Protein AF-A0A177DZL7-F1 (afdb_monomer_lite)

Organism: Alternaria alternata (NCBI:txid5599)

pLDDT: mean 71.19, std 8.11, range [49.78, 86.06]

Sequence (68 aa):
MPDHPVEQGAAGSLTDKIAKESSESTASSHANHADIQTHNSKGPVVPDSMPKAESKEELKKRAEELNK

Secondary structure (DSSP, 8-state):
-PPPPP-TTS---HHHHHHHHGGG-GGG--TT---GGGGGS--S---TTPPPPPPHHHHHHHHHHH--

Foldseek 3Di:
DDDDPPPPDPPDDPVVVCVVCVVVDCPQVDPPNDDPCNVVDPPDDDDPPDDPDDDPVVVVVVVVVVVD

Structure (mmCIF, N/CA/C/O backbone):
data_AF-A0A177DZL7-F1
#
_entry.id   AF-A0A177DZL7-F1
#
loop_
_atom_site.group_PDB
_atom_site.id
_atom_site.type_symbol
_atom_site.label_atom_id
_atom_site.label_alt_id
_atom_site.label_comp_id
_atom_site.label_asym_id
_atom_site.label_entity_id
_atom_site.label_seq_id
_atom_site.pdbx_PDB_ins_code
_atom_site.Cartn_x
_atom_site.Cartn_y
_atom_site.Cartn_z
_atom_site.occupancy
_atom_site.B_iso_or_equiv
_atom_site.auth_seq_id
_atom_site.auth_comp_id
_atom_site.auth_asym_id
_atom_site.auth_atom_id
_atom_site.pdbx_PDB_model_num
ATOM 1 N N . MET A 1 1 ? 58.673 7.617 -23.176 1.00 49.78 1 MET A N 1
A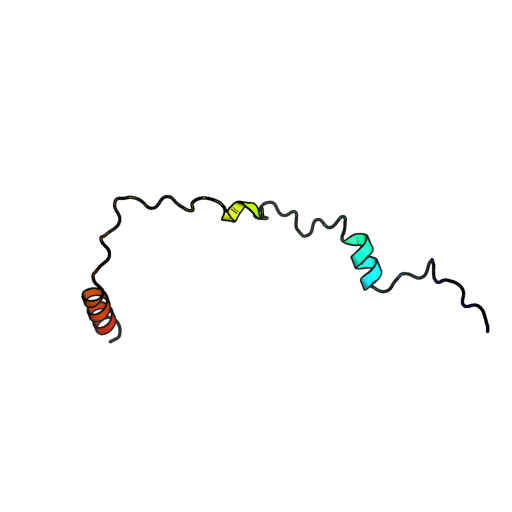TOM 2 C CA . MET A 1 1 ? 57.685 6.680 -22.602 1.00 49.78 1 MET A CA 1
ATOM 3 C C . MET A 1 1 ? 57.177 5.817 -23.747 1.00 49.78 1 MET A C 1
ATOM 5 O O . MET A 1 1 ? 56.852 6.413 -24.767 1.00 49.78 1 MET A O 1
ATOM 9 N N . PRO A 1 2 ? 57.189 4.479 -23.654 1.00 66.56 2 PRO A N 1
ATOM 10 C CA . PRO A 1 2 ? 56.566 3.622 -24.661 1.00 66.56 2 PRO A CA 1
ATOM 11 C C . PRO A 1 2 ? 55.055 3.879 -24.685 1.00 66.56 2 PRO A C 1
ATOM 13 O O . PRO A 1 2 ? 54.429 3.905 -23.627 1.00 66.56 2 PRO A O 1
ATOM 16 N N . ASP A 1 3 ? 54.500 4.112 -25.871 1.00 62.84 3 ASP A N 1
ATOM 17 C CA . ASP A 1 3 ? 53.069 4.334 -26.074 1.00 62.84 3 ASP A CA 1
ATOM 18 C C . ASP A 1 3 ? 52.346 2.983 -25.965 1.00 62.84 3 ASP A C 1
ATOM 20 O O . ASP A 1 3 ? 52.671 2.039 -26.691 1.00 62.84 3 ASP A O 1
ATOM 24 N N . HIS A 1 4 ? 51.440 2.843 -24.997 1.00 49.94 4 HIS A N 1
ATOM 25 C CA . HIS A 1 4 ? 50.662 1.616 -24.833 1.00 49.94 4 HIS A CA 1
ATOM 26 C C . HIS A 1 4 ? 49.518 1.624 -25.860 1.00 49.94 4 HIS A C 1
ATOM 28 O O . HIS A 1 4 ? 48.735 2.576 -25.864 1.00 49.94 4 HIS A O 1
ATOM 34 N N . PRO A 1 5 ? 49.371 0.591 -26.712 1.00 62.19 5 PRO A N 1
ATOM 35 C CA . PRO A 1 5 ? 48.251 0.522 -27.640 1.00 62.19 5 PRO A CA 1
ATOM 36 C C . PRO A 1 5 ? 46.933 0.487 -26.857 1.00 62.19 5 PRO A C 1
ATOM 38 O O . PRO A 1 5 ? 46.776 -0.288 -25.913 1.00 62.19 5 PRO A O 1
ATOM 41 N N . VAL A 1 6 ? 45.990 1.349 -27.243 1.00 63.41 6 VAL A N 1
ATOM 42 C CA . VAL A 1 6 ? 44.637 1.378 -26.678 1.00 63.41 6 VAL A CA 1
ATOM 43 C C . VAL A 1 6 ? 43.979 0.022 -26.939 1.00 63.41 6 VAL A C 1
ATOM 45 O O . VAL A 1 6 ? 43.803 -0.377 -28.089 1.00 63.41 6 VAL A O 1
ATOM 48 N N . GLU A 1 7 ? 43.595 -0.668 -25.864 1.00 54.72 7 GLU A N 1
ATOM 49 C CA . GLU A 1 7 ? 42.866 -1.948 -25.836 1.00 54.72 7 GLU A CA 1
ATOM 50 C C . GLU A 1 7 ? 41.414 -1.802 -26.343 1.00 54.72 7 GLU A C 1
ATOM 52 O O . GLU A 1 7 ? 40.447 -2.228 -25.714 1.00 54.72 7 GLU A O 1
ATOM 57 N N . GLN A 1 8 ? 41.219 -1.184 -27.504 1.00 53.91 8 GLN A N 1
ATOM 58 C CA . GLN A 1 8 ? 39.928 -1.088 -28.177 1.00 53.91 8 GLN A CA 1
ATOM 59 C C . GLN A 1 8 ? 39.651 -2.401 -28.923 1.00 53.91 8 GLN A C 1
ATOM 61 O O . GLN A 1 8 ? 39.575 -2.439 -30.145 1.00 53.91 8 GLN A O 1
ATOM 66 N N . GLY A 1 9 ? 39.577 -3.516 -28.196 1.00 54.53 9 GLY A N 1
ATOM 67 C CA . GLY A 1 9 ? 39.338 -4.825 -28.812 1.00 54.53 9 GLY A CA 1
ATOM 68 C C . GLY A 1 9 ? 39.574 -6.042 -27.926 1.00 54.53 9 GLY A C 1
ATOM 69 O O . GLY A 1 9 ? 39.152 -7.136 -28.297 1.00 54.53 9 GLY A O 1
ATOM 70 N N . ALA A 1 10 ? 40.194 -5.891 -26.754 1.00 52.34 10 ALA A N 1
ATOM 71 C CA . ALA A 1 10 ? 40.219 -6.980 -25.792 1.00 52.34 10 ALA A CA 1
ATOM 72 C C . ALA A 1 10 ? 38.812 -7.170 -25.232 1.00 52.34 10 ALA A C 1
ATOM 74 O O . ALA A 1 10 ? 38.130 -6.200 -24.900 1.00 52.34 10 ALA A O 1
ATOM 75 N N . ALA A 1 11 ? 38.361 -8.422 -25.165 1.00 57.50 11 ALA A N 1
ATOM 76 C CA . ALA A 1 11 ? 37.123 -8.789 -24.502 1.00 57.50 11 ALA A CA 1
ATOM 77 C C . ALA A 1 11 ? 37.127 -8.168 -23.099 1.00 57.50 11 ALA A C 1
ATOM 79 O O . ALA A 1 11 ? 37.811 -8.673 -22.211 1.00 57.50 11 ALA A O 1
ATOM 80 N N . GLY A 1 12 ? 36.412 -7.048 -22.946 1.00 59.88 12 GLY A N 1
ATOM 81 C CA . GLY A 1 12 ? 36.459 -6.220 -21.750 1.00 59.88 12 GLY A CA 1
ATOM 82 C C . GLY A 1 12 ? 36.211 -7.051 -20.499 1.00 59.88 12 GLY A C 1
ATOM 83 O O . GLY A 1 12 ? 35.588 -8.120 -20.562 1.00 59.88 12 GLY A O 1
ATOM 84 N N . SER A 1 13 ? 36.709 -6.553 -19.363 1.00 70.81 13 SER A N 1
ATOM 85 C CA . SER A 1 13 ? 36.390 -7.106 -18.045 1.00 70.81 13 SER A CA 1
ATOM 86 C C . SER A 1 13 ? 34.901 -7.456 -17.984 1.00 70.81 13 SER A C 1
ATOM 88 O O . SER A 1 13 ? 34.085 -6.747 -18.570 1.00 70.81 13 SER A O 1
ATOM 90 N N . LEU A 1 14 ? 34.537 -8.545 -17.304 1.00 69.88 14 LEU A N 1
ATOM 91 C CA . LEU A 1 14 ? 33.149 -9.014 -17.197 1.00 69.88 14 LEU A CA 1
ATOM 92 C C . LEU A 1 14 ? 32.168 -7.862 -16.896 1.00 69.88 14 LEU A C 1
ATOM 94 O O . LEU A 1 14 ? 31.083 -7.807 -17.464 1.00 69.88 14 LEU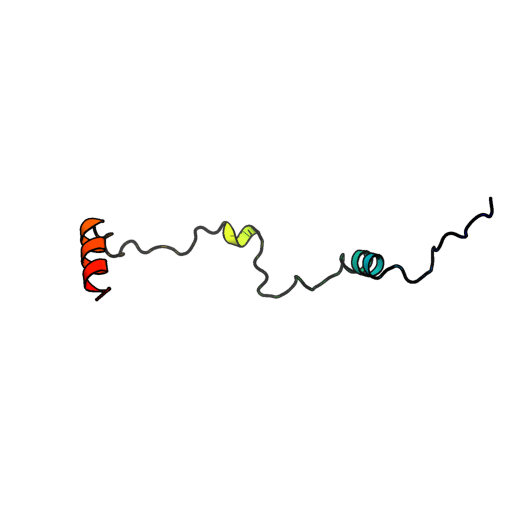 A O 1
ATOM 98 N N . THR A 1 15 ? 32.605 -6.893 -16.092 1.00 75.56 15 THR A N 1
ATOM 99 C CA . THR A 1 15 ? 31.895 -5.646 -15.785 1.00 75.56 15 THR A CA 1
ATOM 100 C C . THR A 1 15 ? 31.531 -4.803 -17.015 1.00 75.56 15 THR A C 1
ATOM 102 O O . THR A 1 15 ? 30.422 -4.290 -17.088 1.00 75.56 15 THR A O 1
ATOM 105 N N . ASP A 1 16 ? 32.428 -4.662 -17.991 1.00 71.69 16 ASP A N 1
ATOM 106 C CA . ASP A 1 16 ? 32.211 -3.886 -19.221 1.00 71.69 16 ASP A CA 1
ATOM 107 C C . ASP A 1 16 ? 31.260 -4.609 -20.193 1.00 71.69 16 ASP A C 1
ATOM 109 O O . ASP A 1 16 ? 30.470 -3.978 -20.891 1.00 71.69 16 ASP A O 1
ATOM 113 N N . LYS A 1 17 ? 31.263 -5.949 -20.186 1.00 70.94 17 LYS A N 1
ATOM 114 C CA . LYS A 1 17 ? 30.276 -6.754 -20.928 1.00 70.94 17 LYS A CA 1
ATOM 115 C C . LYS A 1 17 ? 28.882 -6.618 -20.322 1.00 70.94 17 LYS A C 1
ATOM 117 O O . LYS A 1 17 ? 27.949 -6.274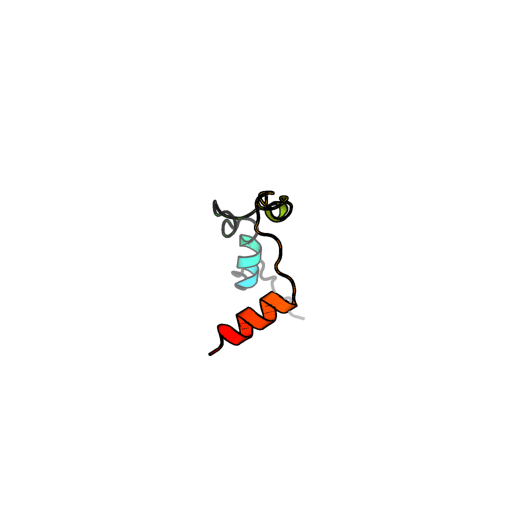 -21.036 1.00 70.94 17 LYS A O 1
ATOM 122 N N . ILE A 1 18 ? 28.770 -6.773 -19.000 1.00 71.19 18 ILE A N 1
ATOM 123 C CA . ILE A 1 18 ? 27.505 -6.591 -18.275 1.00 71.19 18 ILE A CA 1
ATOM 124 C C . ILE A 1 18 ? 26.968 -5.173 -18.493 1.00 71.19 18 ILE A C 1
ATOM 126 O O . ILE A 1 18 ? 25.784 -5.013 -18.761 1.00 71.19 18 ILE A O 1
ATOM 130 N N . ALA A 1 19 ? 27.821 -4.146 -18.442 1.00 74.38 19 ALA A N 1
ATOM 131 C CA . ALA A 1 19 ? 27.404 -2.768 -18.690 1.00 74.38 19 ALA A CA 1
ATOM 132 C C . ALA A 1 19 ? 26.850 -2.560 -20.112 1.00 74.38 19 ALA A C 1
ATOM 134 O O . ALA A 1 19 ? 25.827 -1.897 -20.272 1.00 74.38 19 ALA A O 1
ATOM 135 N N . LYS A 1 20 ? 27.486 -3.151 -21.133 1.00 70.62 20 LYS A N 1
ATOM 136 C CA . LYS A 1 20 ? 27.041 -3.070 -22.537 1.00 70.62 20 LYS A CA 1
ATOM 137 C C . LYS A 1 20 ? 25.758 -3.862 -22.804 1.00 70.62 20 LYS A C 1
ATOM 139 O O . LYS A 1 20 ? 24.922 -3.413 -23.579 1.00 70.62 20 LYS A O 1
ATOM 144 N N . GLU A 1 21 ? 25.594 -5.017 -22.166 1.00 69.44 21 GLU A N 1
ATOM 145 C CA . GLU A 1 21 ? 24.444 -5.914 -22.357 1.00 69.44 21 GLU A CA 1
ATOM 146 C C . GLU A 1 21 ? 23.261 -5.583 -21.423 1.00 69.44 21 GLU A C 1
ATOM 148 O O . GLU A 1 21 ? 22.142 -6.057 -21.628 1.00 69.44 21 GLU A O 1
ATOM 153 N N . SER A 1 22 ? 23.465 -4.730 -20.411 1.00 67.88 22 SER A N 1
ATOM 154 C CA . SER A 1 22 ? 22.424 -4.364 -19.440 1.00 67.88 22 SER A CA 1
ATOM 155 C C . SER A 1 22 ? 21.291 -3.535 -20.046 1.00 67.88 22 SER A C 1
ATOM 157 O O . SER A 1 22 ? 20.187 -3.564 -19.505 1.00 67.88 22 SER A O 1
ATOM 159 N N . SER A 1 23 ? 21.528 -2.788 -21.128 1.00 69.81 23 SER A N 1
ATOM 160 C CA . SER A 1 23 ? 20.505 -1.914 -21.723 1.00 69.81 23 SER A CA 1
ATOM 161 C C . SER A 1 23 ? 19.367 -2.677 -22.415 1.00 69.81 23 SER A C 1
ATOM 163 O O . SER A 1 23 ? 18.269 -2.143 -22.497 1.00 69.81 23 SER A O 1
ATOM 165 N N . GLU A 1 24 ? 19.604 -3.919 -22.850 1.00 68.38 24 GLU A N 1
ATOM 166 C CA . GLU A 1 24 ? 18.621 -4.785 -23.533 1.00 68.38 24 GLU A CA 1
ATOM 167 C C . GLU A 1 24 ? 18.183 -5.971 -22.640 1.00 68.38 24 GLU A C 1
ATOM 169 O O . GLU A 1 24 ? 17.670 -6.988 -23.103 1.00 68.38 24 GLU A O 1
ATOM 174 N N . SER A 1 25 ? 18.415 -5.894 -21.322 1.00 68.31 25 SER A N 1
ATOM 175 C CA . SER A 1 25 ? 18.117 -7.004 -20.410 1.00 68.31 25 SER A CA 1
ATOM 176 C C . SER A 1 25 ? 16.615 -7.179 -20.158 1.00 68.31 25 SER A C 1
ATOM 178 O O . SER A 1 25 ? 15.966 -6.366 -19.503 1.00 68.31 25 SER A O 1
ATOM 180 N N . THR A 1 26 ? 16.079 -8.333 -20.558 1.00 68.88 26 THR A N 1
ATOM 181 C CA . THR A 1 26 ? 14.698 -8.766 -20.272 1.00 68.88 26 THR A CA 1
ATOM 182 C C . THR A 1 26 ? 14.516 -9.356 -18.870 1.00 68.88 26 THR A C 1
ATOM 184 O O . THR A 1 26 ? 13.417 -9.789 -18.525 1.00 68.88 26 THR A O 1
ATOM 187 N N . ALA A 1 27 ? 15.554 -9.330 -18.024 1.00 67.81 27 ALA A N 1
ATOM 188 C CA . ALA A 1 27 ? 15.519 -9.852 -16.654 1.00 67.81 27 ALA A CA 1
ATOM 189 C C . ALA A 1 27 ? 14.378 -9.255 -15.802 1.00 67.81 27 ALA A C 1
ATOM 191 O O . ALA A 1 27 ? 13.851 -9.928 -14.920 1.00 67.81 27 ALA A O 1
ATOM 192 N N . SER A 1 28 ? 13.963 -8.018 -16.099 1.00 65.44 28 SER A N 1
ATOM 193 C CA . SER A 1 28 ? 12.858 -7.328 -15.416 1.00 65.44 28 SER A CA 1
ATOM 194 C C . SER A 1 28 ? 11.504 -7.447 -16.134 1.00 65.44 28 SER A C 1
ATOM 196 O O . SER A 1 28 ? 10.502 -6.973 -15.617 1.00 65.44 28 SER A O 1
ATOM 198 N N . SER A 1 29 ? 11.431 -8.069 -17.318 1.00 66.50 29 SER A N 1
ATOM 199 C CA . SER A 1 29 ? 10.229 -8.084 -18.179 1.00 66.50 29 SER A CA 1
ATOM 200 C C . SER A 1 29 ? 9.295 -9.281 -17.931 1.00 66.50 29 SER A C 1
ATOM 202 O O . SER A 1 29 ? 8.677 -9.803 -18.857 1.00 66.50 29 SER A O 1
ATOM 204 N N . HIS A 1 30 ? 9.185 -9.758 -16.688 1.00 73.38 30 HIS A N 1
ATOM 205 C CA . HIS A 1 30 ? 8.243 -10.834 -16.360 1.00 73.38 30 HIS A CA 1
ATOM 206 C C . HIS A 1 30 ? 6.797 -10.307 -16.349 1.00 73.38 30 HIS A C 1
ATOM 208 O O . HIS A 1 30 ? 6.545 -9.200 -15.888 1.00 73.38 30 HIS A O 1
ATOM 214 N N . ALA A 1 31 ? 5.816 -11.123 -16.747 1.00 74.00 31 ALA A N 1
ATOM 215 C CA . ALA A 1 31 ? 4.392 -10.740 -16.780 1.00 74.00 31 ALA A CA 1
ATOM 216 C C . ALA A 1 31 ? 3.806 -10.287 -15.421 1.00 74.00 31 ALA A C 1
ATOM 218 O O . ALA A 1 31 ? 2.769 -9.638 -15.376 1.00 74.00 31 ALA A O 1
ATOM 219 N N . ASN A 1 32 ? 4.487 -10.618 -14.320 1.00 70.94 32 ASN A N 1
ATOM 220 C CA . ASN A 1 32 ? 4.111 -10.254 -12.949 1.00 70.94 32 ASN A CA 1
ATOM 221 C C . ASN A 1 32 ? 5.019 -9.157 -12.374 1.00 70.94 32 ASN A C 1
ATOM 223 O O . ASN A 1 32 ? 5.075 -8.975 -11.159 1.00 70.94 32 ASN A O 1
ATOM 227 N N . HIS A 1 33 ? 5.791 -8.473 -13.220 1.00 73.19 33 HIS A N 1
ATOM 228 C CA . HIS A 1 33 ? 6.596 -7.343 -12.795 1.00 73.19 33 HIS A CA 1
ATOM 229 C C . HIS A 1 33 ? 5.658 -6.184 -12.450 1.00 73.19 33 HIS A C 1
ATOM 231 O O . HIS A 1 33 ? 5.067 -5.561 -13.332 1.00 73.19 33 HIS A O 1
ATOM 237 N N . ALA A 1 34 ? 5.479 -5.934 -11.153 1.00 70.12 34 ALA A N 1
ATOM 238 C CA . ALA A 1 34 ? 4.667 -4.825 -10.682 1.00 70.12 34 ALA A CA 1
ATOM 239 C C . ALA A 1 34 ? 5.305 -3.509 -11.142 1.00 70.12 34 ALA A C 1
ATOM 241 O O . ALA A 1 34 ? 6.469 -3.237 -10.847 1.00 70.12 34 ALA A O 1
ATOM 242 N N . ASP A 1 35 ? 4.539 -2.692 -11.866 1.00 76.12 35 ASP A N 1
ATOM 243 C CA . ASP A 1 35 ? 4.946 -1.326 -12.183 1.00 76.12 35 ASP A CA 1
ATOM 244 C C . ASP A 1 35 ? 5.191 -0.579 -10.865 1.00 76.12 35 ASP A C 1
ATOM 246 O O . ASP A 1 35 ? 4.470 -0.789 -9.881 1.00 76.12 35 ASP A O 1
ATOM 250 N N . ILE A 1 36 ? 6.177 0.315 -10.846 1.00 71.31 36 ILE A N 1
ATOM 251 C CA . ILE A 1 36 ? 6.440 1.210 -9.721 1.00 71.31 36 ILE A CA 1
ATOM 252 C C . ILE A 1 36 ? 5.146 1.927 -9.335 1.00 71.31 36 ILE A C 1
ATOM 254 O O . ILE A 1 36 ? 4.920 2.138 -8.159 1.00 71.31 36 ILE A O 1
ATOM 258 N N . GLN A 1 37 ? 4.232 2.223 -10.258 1.00 76.06 37 GLN A N 1
ATOM 259 C CA . GLN A 1 37 ? 2.970 2.887 -9.912 1.00 76.06 37 GLN A CA 1
ATOM 260 C C . GLN A 1 37 ? 1.931 1.998 -9.200 1.00 76.06 37 GLN A C 1
ATOM 262 O O . GLN A 1 37 ? 0.947 2.519 -8.674 1.00 76.06 37 GLN A O 1
ATOM 267 N N . THR A 1 38 ? 2.140 0.682 -9.116 1.00 69.94 38 THR A N 1
ATOM 268 C CA . THR A 1 38 ? 1.176 -0.275 -8.533 1.00 69.94 38 THR A CA 1
ATOM 269 C C . THR A 1 38 ? 0.895 0.000 -7.047 1.00 69.94 38 THR A C 1
ATOM 271 O O . THR A 1 38 ? -0.227 -0.204 -6.573 1.00 69.94 38 THR A O 1
ATOM 274 N N . HIS A 1 39 ? 1.873 0.543 -6.310 1.00 71.25 39 HIS A N 1
ATOM 275 C CA . HIS A 1 39 ? 1.703 0.911 -4.898 1.00 71.25 39 HIS A CA 1
ATOM 276 C C . HIS A 1 39 ? 0.854 2.175 -4.679 1.00 71.25 39 HIS A C 1
ATOM 278 O O . HIS A 1 39 ? 0.452 2.437 -3.550 1.00 71.25 39 HIS A O 1
ATOM 284 N N . ASN A 1 40 ? 0.556 2.947 -5.732 1.00 75.81 40 ASN A N 1
ATOM 285 C CA . ASN A 1 40 ? -0.298 4.139 -5.642 1.00 75.81 40 ASN A CA 1
ATOM 286 C C . ASN A 1 40 ? -1.798 3.805 -5.660 1.00 75.81 40 ASN A C 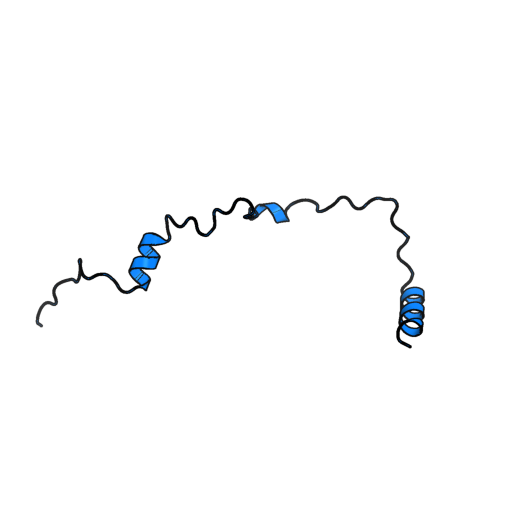1
ATOM 288 O O . ASN A 1 40 ? -2.641 4.702 -5.585 1.00 75.81 40 ASN A O 1
ATOM 292 N N . SER A 1 41 ? -2.155 2.526 -5.792 1.00 77.06 41 SER A N 1
ATOM 293 C CA . SER A 1 41 ? -3.544 2.094 -5.681 1.00 77.06 41 SER A CA 1
ATOM 294 C C . SER A 1 41 ? -4.057 2.314 -4.252 1.00 77.06 41 SER A C 1
ATOM 296 O O . SER A 1 41 ? -3.323 2.171 -3.277 1.00 77.06 41 SER A O 1
ATOM 298 N N . LYS A 1 42 ? -5.345 2.647 -4.104 1.00 76.25 42 LYS A N 1
ATOM 299 C CA . LYS A 1 42 ? -6.000 2.924 -2.806 1.00 76.25 42 LYS A CA 1
ATOM 300 C C . LYS A 1 42 ? -6.145 1.684 -1.899 1.00 76.25 42 LYS A C 1
ATOM 302 O O . LYS A 1 42 ? -6.914 1.717 -0.944 1.00 76.25 42 LYS A O 1
ATOM 307 N N . GLY A 1 43 ? -5.413 0.608 -2.194 1.00 74.31 43 GLY A N 1
ATOM 308 C CA . GLY A 1 43 ? -5.507 -0.680 -1.523 1.00 74.31 43 GLY A CA 1
ATOM 309 C C . GLY A 1 43 ? -6.859 -1.376 -1.732 1.00 74.31 43 GLY A C 1
ATOM 310 O O . GLY A 1 43 ? -7.736 -0.871 -2.439 1.00 74.31 43 GLY A O 1
ATOM 311 N N . PRO A 1 44 ? -7.036 -2.565 -1.138 1.00 81.81 44 PRO A N 1
ATOM 312 C CA . PRO A 1 44 ? -8.324 -3.243 -1.097 1.00 81.81 44 PRO A CA 1
ATOM 313 C C . PRO A 1 44 ? -9.382 -2.373 -0.406 1.00 81.81 44 PRO A C 1
ATOM 315 O O . PRO A 1 44 ? -9.106 -1.749 0.619 1.00 81.81 44 PRO A O 1
ATOM 318 N N . VAL A 1 45 ? -10.605 -2.363 -0.945 1.00 80.62 45 VAL A N 1
ATOM 319 C CA . VAL A 1 45 ? -11.748 -1.709 -0.293 1.00 80.62 45 VAL A CA 1
ATOM 320 C C . VAL A 1 45 ? -12.038 -2.448 1.004 1.00 80.62 45 VAL A C 1
ATOM 322 O O . VAL A 1 45 ? -12.418 -3.619 0.998 1.00 80.62 45 VAL A O 1
ATOM 325 N N . VAL A 1 46 ? -11.842 -1.756 2.118 1.00 75.56 46 VAL A N 1
ATOM 326 C CA . VAL A 1 46 ? -12.195 -2.269 3.433 1.00 75.56 46 VAL A CA 1
ATOM 327 C C . VAL A 1 46 ? -13.717 -2.148 3.589 1.00 75.56 46 VAL A C 1
ATOM 329 O O . VAL A 1 46 ? -14.232 -1.038 3.472 1.00 75.56 46 VAL A O 1
ATOM 332 N N . PRO A 1 47 ? -14.460 -3.251 3.799 1.00 75.69 47 PRO A N 1
ATOM 333 C CA . PRO A 1 47 ? -15.912 -3.192 3.922 1.00 75.69 47 PRO A CA 1
ATOM 334 C C . PRO A 1 47 ? -16.322 -2.434 5.192 1.00 75.69 47 PRO A C 1
ATOM 336 O O . PRO A 1 47 ? -15.746 -2.644 6.256 1.00 75.69 47 PRO A O 1
ATOM 339 N N . ASP A 1 48 ? -17.377 -1.620 5.112 1.00 72.12 48 ASP A N 1
ATOM 340 C CA . ASP A 1 48 ? -17.911 -0.866 6.264 1.00 72.12 48 ASP A CA 1
ATOM 341 C C . ASP A 1 48 ? -18.431 -1.775 7.395 1.00 72.12 48 ASP A C 1
ATOM 343 O O . ASP A 1 48 ? -18.630 -1.348 8.530 1.00 72.12 48 ASP A O 1
ATOM 347 N N . SER A 1 49 ? -18.646 -3.057 7.095 1.00 74.62 49 SER A N 1
ATOM 348 C CA . SER A 1 49 ? -19.168 -4.082 8.004 1.00 74.62 49 SER A CA 1
ATOM 349 C C . SER A 1 49 ? -18.080 -4.803 8.812 1.00 74.62 49 SER A C 1
ATOM 351 O O . SER A 1 49 ? -18.254 -5.967 9.174 1.00 74.62 49 SER A O 1
ATOM 353 N N . MET A 1 50 ? -16.940 -4.162 9.074 1.00 69.94 50 MET A N 1
ATOM 354 C CA . MET A 1 50 ? -15.918 -4.744 9.945 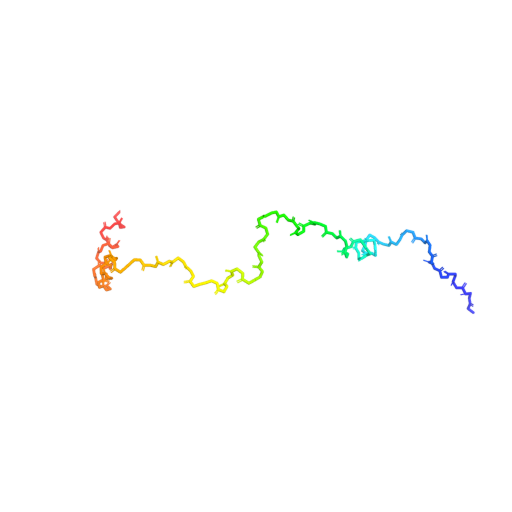1.00 69.94 50 MET A CA 1
ATOM 355 C C . MET A 1 50 ? -16.375 -4.773 11.413 1.00 69.94 50 MET A C 1
ATOM 357 O O . MET A 1 50 ? -17.072 -3.858 11.864 1.00 69.94 50 MET A O 1
ATOM 361 N N . PRO A 1 51 ? -15.961 -5.788 12.196 1.00 74.69 51 PRO A N 1
ATOM 362 C CA . PRO A 1 51 ? -16.157 -5.764 13.638 1.00 74.69 51 PRO A CA 1
ATOM 363 C C . PRO A 1 51 ? -15.500 -4.510 14.230 1.00 74.69 51 PRO A C 1
ATOM 365 O O . PRO A 1 51 ? -14.421 -4.094 13.803 1.00 74.69 51 PRO A O 1
ATOM 368 N N . LYS A 1 52 ? -16.172 -3.888 15.206 1.00 72.62 52 LYS A N 1
ATOM 369 C CA . LYS A 1 52 ? -15.644 -2.707 15.900 1.00 72.62 52 LYS A CA 1
ATOM 370 C C . LYS A 1 52 ? -14.285 -3.046 16.502 1.00 72.62 52 LYS A C 1
ATOM 372 O O . LYS A 1 52 ? -14.121 -4.123 17.072 1.00 72.62 52 LYS A O 1
ATOM 377 N N . ALA A 1 53 ? -13.342 -2.112 16.391 1.00 69.62 53 ALA A N 1
ATOM 378 C CA . ALA A 1 53 ? -12.072 -2.223 17.087 1.00 69.62 53 ALA A CA 1
ATOM 379 C C . ALA A 1 53 ? -12.351 -2.412 18.585 1.00 69.62 53 ALA A C 1
ATOM 381 O O . ALA A 1 53 ? -12.972 -1.554 19.216 1.00 69.62 53 ALA A O 1
ATOM 382 N N . GLU A 1 54 ? -11.941 -3.561 19.117 1.00 74.62 54 GLU A N 1
ATOM 383 C CA . GLU A 1 54 ? -12.005 -3.837 20.547 1.00 74.62 54 GLU A CA 1
ATOM 384 C C . GLU A 1 54 ? -11.141 -2.816 21.294 1.00 74.62 54 GLU A C 1
ATOM 386 O O . GLU A 1 54 ? -10.110 -2.342 20.799 1.00 74.62 54 GLU A O 1
ATOM 391 N N . SER A 1 55 ? -11.581 -2.438 22.489 1.00 76.94 55 SER A N 1
ATOM 392 C CA . SER A 1 55 ? -10.836 -1.498 23.317 1.00 76.94 55 SER A CA 1
ATOM 393 C C . SER A 1 55 ? -9.479 -2.096 23.718 1.00 76.94 55 SER A C 1
ATOM 395 O O . SER A 1 55 ? -9.311 -3.312 23.831 1.00 76.94 55 SER A O 1
ATOM 397 N N . LYS A 1 56 ? -8.477 -1.240 23.971 1.00 73.44 56 LYS A N 1
ATOM 398 C CA . LYS A 1 56 ? -7.125 -1.678 24.381 1.00 73.44 56 LYS A CA 1
ATOM 399 C C . LYS A 1 56 ? -7.141 -2.611 25.602 1.00 73.44 56 LYS A C 1
ATOM 401 O O . LYS A 1 56 ? -6.252 -3.447 25.740 1.00 73.44 56 LYS A O 1
ATOM 406 N N . GLU A 1 57 ? -8.132 -2.468 26.479 1.00 75.50 57 GLU A N 1
ATOM 4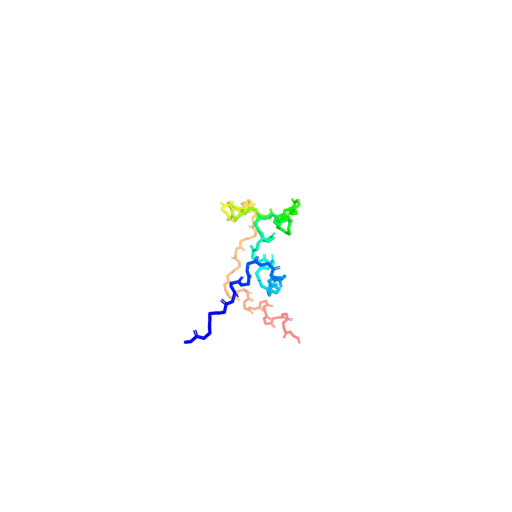07 C CA . GLU A 1 57 ? -8.294 -3.302 27.672 1.00 75.50 57 GLU A CA 1
ATOM 408 C C . GLU A 1 57 ? -8.800 -4.714 27.349 1.00 75.50 57 GLU A C 1
ATOM 410 O O . GLU A 1 57 ? -8.316 -5.683 27.933 1.00 75.50 57 GLU A O 1
ATOM 415 N N . GLU A 1 58 ? -9.729 -4.850 26.402 1.00 77.69 58 GLU A N 1
ATOM 416 C CA . GLU A 1 58 ? -10.258 -6.146 25.953 1.00 77.69 58 GLU A CA 1
ATOM 417 C C . GLU A 1 58 ? -9.188 -6.954 25.212 1.00 77.69 58 GLU A C 1
ATOM 419 O O . GLU A 1 58 ? -9.018 -8.147 25.473 1.00 77.69 58 GLU A O 1
ATOM 424 N N . LEU A 1 59 ? -8.383 -6.282 24.380 1.00 78.44 59 LEU A N 1
ATOM 425 C CA . LEU A 1 59 ? -7.247 -6.896 23.691 1.00 78.44 59 LEU A CA 1
ATOM 426 C C . LEU A 1 59 ? -6.193 -7.424 24.673 1.00 78.44 59 LEU A C 1
ATOM 428 O O . LEU A 1 59 ? -5.663 -8.518 24.476 1.00 78.44 59 LEU A O 1
ATOM 432 N N . LYS A 1 60 ? -5.905 -6.677 25.749 1.00 82.69 60 LYS A N 1
ATOM 433 C CA . LYS A 1 60 ? -4.932 -7.093 26.768 1.00 82.69 60 LYS A CA 1
ATOM 434 C C . LYS A 1 60 ? -5.421 -8.309 27.560 1.00 82.69 60 LYS A C 1
ATOM 436 O O . LYS A 1 60 ? -4.665 -9.261 27.719 1.00 82.69 60 LYS A O 1
ATOM 441 N N . LYS A 1 61 ? -6.692 -8.321 27.980 1.00 86.06 61 LYS A N 1
ATOM 442 C CA . LYS A 1 61 ? -7.295 -9.468 28.683 1.00 86.06 61 LYS A CA 1
ATOM 443 C C . LYS A 1 61 ? -7.325 -10.727 27.811 1.00 86.06 61 LYS A C 1
ATOM 445 O O . LYS A 1 61 ? -6.963 -11.797 28.288 1.00 86.06 61 LYS A O 1
ATOM 450 N N . ARG A 1 62 ? -7.680 -10.603 26.525 1.00 82.25 62 ARG A N 1
ATOM 451 C CA . ARG A 1 62 ? -7.651 -11.731 25.577 1.00 82.25 62 ARG A CA 1
ATOM 452 C C . ARG A 1 62 ? -6.228 -12.254 25.353 1.00 82.25 62 ARG A C 1
ATOM 454 O O . ARG A 1 62 ? -6.030 -13.461 25.270 1.00 82.25 62 ARG A O 1
ATOM 461 N N . ALA A 1 63 ? -5.237 -11.366 25.268 1.00 84.06 63 ALA A N 1
ATOM 462 C CA . ALA A 1 63 ? -3.839 -11.766 25.125 1.00 84.06 63 ALA A CA 1
ATOM 463 C C . ALA A 1 63 ? -3.315 -12.505 26.369 1.00 84.06 63 ALA A C 1
ATOM 465 O O . ALA A 1 63 ? -2.584 -13.481 26.232 1.00 84.06 63 ALA A O 1
ATOM 466 N N . GLU A 1 64 ? -3.697 -12.074 27.571 1.00 83.75 64 GLU A N 1
ATOM 467 C CA . GLU A 1 64 ? -3.346 -12.756 28.826 1.00 83.75 64 GLU A CA 1
ATOM 468 C C . GLU A 1 64 ? -4.029 -14.129 28.954 1.00 83.75 64 GLU A C 1
ATOM 470 O O . GLU A 1 64 ? -3.427 -15.068 29.465 1.00 83.75 64 GLU A O 1
ATOM 475 N N . GLU A 1 65 ? -5.257 -14.282 28.452 1.00 81.88 65 GLU A N 1
ATOM 476 C CA . GLU A 1 65 ? -5.964 -15.568 28.449 1.00 81.88 65 GLU A CA 1
ATOM 477 C C . GLU A 1 65 ? -5.392 -16.574 27.437 1.00 81.88 65 GLU A C 1
ATOM 479 O O . GLU A 1 65 ? -5.344 -17.770 27.730 1.00 81.88 65 GLU A O 1
ATOM 484 N N . LEU A 1 66 ? -4.961 -16.101 26.262 1.00 81.50 66 LEU A N 1
ATOM 485 C CA . LEU A 1 66 ? -4.424 -16.941 25.185 1.00 81.50 66 LEU A CA 1
ATOM 486 C C . LEU A 1 66 ? -2.961 -17.352 25.387 1.00 81.50 66 LEU A C 1
ATOM 488 O O . LEU A 1 66 ? -2.559 -18.381 24.857 1.00 81.50 66 LEU A O 1
ATOM 492 N N . ASN A 1 67 ? -2.172 -16.583 26.141 1.00 78.88 67 ASN A N 1
ATOM 493 C CA . ASN A 1 67 ? -0.783 -16.921 26.482 1.00 78.88 67 ASN A CA 1
ATOM 494 C C . ASN A 1 67 ? -0.693 -17.731 27.790 1.00 78.88 67 ASN A C 1
ATOM 496 O O . ASN A 1 67 ? 0.163 -17.458 28.635 1.00 78.88 67 ASN A O 1
ATOM 500 N N . LYS A 1 68 ? -1.607 -18.688 27.972 1.00 71.12 68 LYS A N 1
ATOM 501 C CA . LYS A 1 68 ? -1.459 -19.755 28.971 1.00 71.12 68 LYS A CA 1
ATOM 502 C C . LYS A 1 68 ? -0.531 -20.839 28.443 1.00 71.12 68 LYS A C 1
ATOM 504 O O . LYS A 1 68 ? 0.185 -21.419 29.286 1.00 71.12 68 LYS A O 1
#

Radius of gyration: 29.45 Å; chains: 1; bounding box: 77×26×58 Å